Protein AF-A0A542S3K7-F1 (afdb_monomer_lite)

Foldseek 3Di:
DDDDDDLVVLLVLLVVLQVVLVVLVVVLVVLVPDPPVVDDPVRVVVNVVSSVVSVVSSVVSNVSSVVSNVVSVVVVVVVVVVVVVCVVVVHDPDDD

Radius of gyration: 22.41 Å; chains: 1; bounding box: 48×19×63 Å

Sequence (96 aa):
MTYTVDPAALRRAARRLEDDAGELCARRTAVVAPDAGALTTSVRLALTACTDSTSEVEAAFTANADGLRYVARTAGDTDTLVGEHLLELGWPLWSS

pLDDT: mean 84.03, std 12.03, range [41.72, 97.06]

Structure (mmCIF, N/CA/C/O backbone):
data_AF-A0A542S3K7-F1
#
_entry.id   AF-A0A542S3K7-F1
#
loop_
_atom_site.group_PDB
_atom_site.id
_atom_site.type_symbol
_atom_site.label_atom_id
_atom_site.label_alt_id
_atom_site.label_comp_id
_atom_site.label_asym_id
_atom_site.label_entity_id
_atom_site.label_seq_id
_atom_site.pdbx_PDB_ins_code
_atom_site.Cartn_x
_atom_site.Cartn_y
_atom_site.Cartn_z
_atom_site.occupancy
_atom_site.B_iso_or_equiv
_atom_site.auth_seq_id
_atom_site.auth_comp_id
_atom_site.auth_asym_id
_atom_site.auth_atom_id
_atom_site.pdbx_PDB_model_num
ATOM 1 N N . MET A 1 1 ? 27.326 -7.435 -8.864 1.00 41.72 1 MET A N 1
ATOM 2 C CA . MET A 1 1 ? 25.903 -7.799 -9.032 1.00 41.72 1 MET A CA 1
ATOM 3 C C . MET A 1 1 ? 25.260 -6.735 -9.892 1.00 41.72 1 MET A C 1
ATOM 5 O O . MET A 1 1 ? 25.396 -5.568 -9.550 1.00 41.72 1 MET A O 1
ATOM 9 N N . THR A 1 2 ? 24.601 -7.118 -10.979 1.00 52.56 2 THR A N 1
ATOM 10 C CA . THR A 1 2 ? 23.793 -6.199 -11.790 1.00 52.56 2 THR A CA 1
ATOM 11 C C . THR A 1 2 ? 22.346 -6.395 -11.355 1.00 52.56 2 THR A C 1
ATOM 13 O O . THR A 1 2 ? 21.822 -7.499 -11.480 1.00 52.56 2 THR A O 1
ATOM 16 N N . TYR A 1 3 ? 21.730 -5.373 -10.762 1.00 59.59 3 TYR A N 1
ATOM 17 C CA . TYR A 1 3 ? 20.325 -5.434 -10.363 1.00 59.59 3 TYR A CA 1
ATOM 18 C C . TYR A 1 3 ? 19.468 -5.044 -11.564 1.00 59.59 3 TYR A C 1
ATOM 20 O O . TYR A 1 3 ? 19.411 -3.875 -11.932 1.00 59.59 3 TYR A O 1
ATOM 28 N N . THR A 1 4 ? 18.818 -6.021 -12.191 1.00 75.69 4 THR A N 1
ATOM 29 C CA . THR A 1 4 ? 17.767 -5.755 -13.177 1.00 75.69 4 THR A CA 1
ATOM 30 C C . THR A 1 4 ? 16.494 -5.372 -12.436 1.00 75.69 4 THR A C 1
ATOM 32 O O . THR A 1 4 ? 15.923 -6.190 -11.711 1.00 75.69 4 THR A O 1
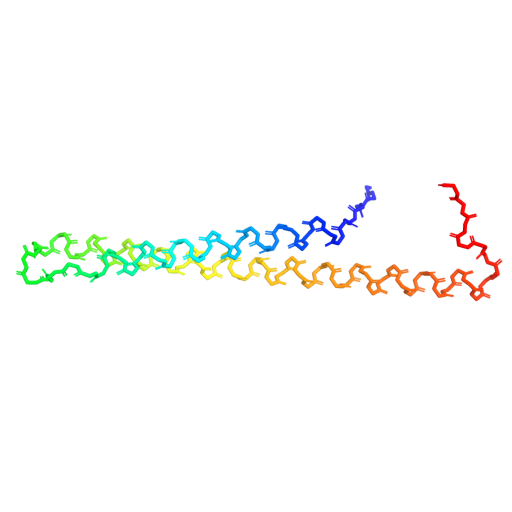ATOM 35 N N . VAL A 1 5 ? 16.064 -4.124 -12.596 1.00 80.81 5 VAL A N 1
ATOM 36 C CA . VAL A 1 5 ? 14.796 -3.626 -12.060 1.00 80.81 5 VAL A CA 1
ATOM 37 C C . VAL A 1 5 ? 13.730 -3.798 -13.140 1.00 80.81 5 VAL A C 1
ATOM 39 O O . VAL A 1 5 ? 13.906 -3.282 -14.233 1.00 80.81 5 VAL A O 1
ATOM 42 N N . ASP A 1 6 ? 12.635 -4.511 -12.848 1.00 88.31 6 ASP A N 1
ATOM 43 C CA . ASP A 1 6 ? 11.438 -4.551 -13.707 1.00 88.31 6 ASP A CA 1
ATOM 44 C C . ASP A 1 6 ? 10.401 -3.538 -13.173 1.00 88.31 6 ASP A C 1
ATOM 46 O O . ASP A 1 6 ? 9.727 -3.819 -12.169 1.00 88.31 6 ASP A O 1
ATOM 50 N N . PRO A 1 7 ? 10.220 -2.371 -13.826 1.00 88.19 7 PRO A N 1
ATOM 51 C CA . PRO A 1 7 ? 9.250 -1.366 -13.400 1.00 88.19 7 PRO A CA 1
ATOM 52 C C . PRO A 1 7 ? 7.811 -1.890 -13.358 1.00 88.19 7 PRO A C 1
ATOM 54 O O . PRO A 1 7 ? 7.008 -1.440 -12.538 1.00 88.19 7 PRO A O 1
ATOM 57 N N . ALA A 1 8 ? 7.451 -2.841 -14.225 1.00 88.81 8 ALA A N 1
ATOM 58 C CA . ALA A 1 8 ? 6.115 -3.421 -14.238 1.00 88.81 8 ALA A CA 1
ATOM 59 C C . ALA A 1 8 ? 5.897 -4.338 -13.027 1.00 88.81 8 ALA A C 1
ATOM 61 O O . ALA A 1 8 ? 4.825 -4.294 -12.419 1.00 88.81 8 ALA A O 1
ATOM 62 N N . ALA A 1 9 ? 6.903 -5.124 -12.630 1.00 91.50 9 ALA A N 1
ATOM 63 C CA . ALA A 1 9 ? 6.848 -5.914 -11.400 1.00 91.50 9 ALA A CA 1
ATOM 64 C C . ALA A 1 9 ? 6.700 -5.029 -10.159 1.00 91.50 9 ALA A C 1
ATOM 66 O O . ALA A 1 9 ? 5.852 -5.317 -9.313 1.00 91.50 9 ALA A O 1
ATOM 67 N N . LEU A 1 10 ? 7.445 -3.923 -10.085 1.00 92.00 10 LEU A N 1
ATOM 68 C CA . LEU A 1 10 ? 7.341 -2.969 -8.978 1.00 92.00 10 LEU A CA 1
ATOM 69 C C . LEU A 1 10 ? 5.951 -2.325 -8.893 1.00 92.00 10 LEU A C 1
ATOM 71 O O . LEU A 1 10 ? 5.377 -2.260 -7.809 1.00 92.00 10 LEU A O 1
ATOM 75 N N . ARG A 1 11 ? 5.356 -1.920 -10.024 1.00 92.44 11 ARG A N 1
ATOM 76 C CA . ARG A 1 11 ? 3.980 -1.384 -10.054 1.00 92.44 11 ARG A CA 1
ATOM 77 C C . ARG A 1 11 ? 2.943 -2.421 -9.616 1.00 92.44 11 ARG A C 1
ATOM 79 O O . ARG A 1 11 ? 2.022 -2.081 -8.880 1.00 92.44 11 ARG A O 1
ATOM 86 N N . ARG A 1 12 ? 3.098 -3.689 -10.023 1.00 95.56 12 ARG A N 1
ATOM 87 C CA . ARG A 1 12 ? 2.226 -4.788 -9.565 1.00 95.56 12 ARG A CA 1
ATOM 88 C C . ARG A 1 12 ? 2.354 -5.020 -8.059 1.00 95.56 12 ARG A C 1
ATOM 90 O O . ARG A 1 12 ? 1.340 -5.209 -7.396 1.00 95.56 12 ARG A O 1
ATOM 97 N N . ALA A 1 13 ? 3.572 -4.992 -7.522 1.00 94.44 13 ALA A N 1
ATOM 98 C CA . ALA A 1 13 ? 3.810 -5.124 -6.087 1.00 94.44 13 ALA A CA 1
ATOM 99 C C . ALA A 1 13 ? 3.218 -3.942 -5.299 1.00 94.44 13 ALA A C 1
ATOM 101 O O . ALA A 1 13 ? 2.534 -4.162 -4.305 1.00 94.44 13 ALA A O 1
ATOM 102 N N . ALA A 1 14 ? 3.385 -2.710 -5.793 1.00 94.50 14 ALA A N 1
ATOM 103 C CA . ALA A 1 14 ? 2.765 -1.523 -5.209 1.00 94.50 14 ALA A CA 1
ATOM 104 C C . ALA A 1 14 ? 1.238 -1.631 -5.170 1.00 94.50 14 ALA A C 1
ATOM 106 O O . ALA A 1 14 ? 0.619 -1.241 -4.186 1.00 94.50 14 ALA A O 1
ATOM 107 N N . ARG A 1 15 ? 0.624 -2.183 -6.225 1.00 95.75 15 ARG A N 1
ATOM 108 C CA . ARG A 1 15 ? -0.827 -2.364 -6.260 1.00 95.75 15 ARG A CA 1
ATOM 109 C C . ARG A 1 15 ? -1.317 -3.374 -5.224 1.00 95.75 15 ARG A C 1
ATOM 111 O O . ARG A 1 15 ? -2.295 -3.102 -4.544 1.00 95.75 15 ARG A O 1
ATOM 118 N N . ARG A 1 16 ? -0.611 -4.498 -5.068 1.00 97.06 16 ARG A N 1
ATOM 119 C CA . ARG A 1 16 ? -0.946 -5.507 -4.050 1.00 97.06 16 ARG A CA 1
ATOM 120 C C . ARG A 1 16 ? -0.920 -4.923 -2.640 1.00 97.06 16 ARG A C 1
ATOM 122 O O . ARG A 1 16 ? -1.846 -5.156 -1.884 1.00 97.06 16 ARG A O 1
ATOM 129 N N . LEU A 1 17 ? 0.092 -4.113 -2.324 1.00 94.75 17 LEU A N 1
ATOM 130 C CA . LEU A 1 17 ? 0.181 -3.449 -1.021 1.00 94.75 17 LEU A CA 1
ATOM 131 C C . LEU A 1 17 ? -0.986 -2.486 -0.761 1.00 94.75 17 LEU A C 1
ATOM 133 O O . LEU A 1 17 ? -1.453 -2.397 0.368 1.00 94.75 17 LEU A O 1
ATOM 137 N N . GLU A 1 18 ? -1.473 -1.777 -1.784 1.00 95.81 18 GLU A N 1
ATOM 138 C CA . GLU A 1 18 ? -2.674 -0.940 -1.646 1.00 95.81 18 GLU A CA 1
ATOM 139 C C . GLU A 1 18 ? -3.938 -1.761 -1.420 1.00 95.81 18 GLU A C 1
ATOM 141 O O . GLU A 1 18 ? -4.770 -1.379 -0.599 1.00 95.81 18 GLU A O 1
ATOM 146 N N . ASP A 1 19 ? -4.091 -2.866 -2.151 1.00 95.88 19 ASP A N 1
ATOM 147 C CA . ASP A 1 19 ? -5.242 -3.751 -1.998 1.00 95.88 19 ASP A CA 1
ATOM 148 C C . ASP A 1 19 ? -5.250 -4.354 -0.572 1.00 95.88 19 ASP A C 1
ATOM 150 O O . ASP A 1 19 ? -6.280 -4.314 0.105 1.00 95.88 19 ASP A O 1
ATOM 154 N N . ASP A 1 20 ? -4.087 -4.786 -0.063 1.00 93.94 20 ASP A N 1
ATOM 155 C CA . ASP A 1 20 ? -3.911 -5.285 1.310 1.00 93.94 20 ASP A CA 1
ATOM 156 C C . ASP A 1 20 ? -4.194 -4.192 2.363 1.00 93.94 20 ASP A C 1
ATOM 158 O O . ASP A 1 20 ? -4.875 -4.438 3.363 1.00 93.94 20 ASP A O 1
ATOM 162 N N . ALA A 1 21 ? -3.712 -2.962 2.145 1.00 92.94 21 ALA A N 1
ATOM 163 C CA . ALA A 1 21 ? -3.992 -1.820 3.019 1.00 92.94 21 ALA A CA 1
ATOM 164 C C . ALA A 1 21 ? -5.497 -1.494 3.062 1.00 92.94 21 ALA A C 1
ATOM 166 O O . ALA A 1 21 ? -6.057 -1.253 4.135 1.00 92.94 21 ALA A O 1
ATOM 167 N N . GLY A 1 22 ? -6.171 -1.551 1.910 1.00 92.44 22 GLY A N 1
ATOM 168 C CA . GLY A 1 22 ? -7.616 -1.374 1.799 1.00 92.44 22 GLY A CA 1
ATOM 169 C C . GLY A 1 22 ? -8.405 -2.450 2.549 1.00 92.44 22 GLY A C 1
ATOM 170 O O . GLY A 1 22 ? -9.362 -2.127 3.258 1.00 92.44 22 GLY A O 1
ATOM 171 N N . GLU A 1 23 ? -7.987 -3.717 2.459 1.00 94.06 23 GLU A N 1
ATOM 172 C CA . GLU A 1 23 ? -8.601 -4.813 3.219 1.00 94.06 23 GLU A CA 1
ATOM 173 C C . GLU A 1 23 ? -8.445 -4.604 4.733 1.00 94.06 23 GLU A C 1
ATOM 175 O O . GLU A 1 23 ? -9.419 -4.719 5.486 1.00 94.06 23 GLU A O 1
ATOM 180 N N . LEU A 1 24 ? -7.240 -4.248 5.192 1.00 91.19 24 LEU A N 1
ATOM 181 C CA . LEU A 1 24 ? -6.977 -3.953 6.604 1.00 91.19 24 LEU A CA 1
ATOM 182 C C . LEU A 1 24 ? -7.842 -2.794 7.110 1.00 91.19 24 LEU A C 1
ATOM 184 O O . LEU A 1 24 ? -8.443 -2.895 8.183 1.00 91.19 24 LEU A O 1
ATOM 188 N N . CYS A 1 25 ? -7.973 -1.731 6.318 1.00 90.69 25 CYS A N 1
ATOM 189 C CA . CYS A 1 25 ? -8.822 -0.587 6.634 1.00 90.69 25 CYS A CA 1
ATOM 190 C C . CYS A 1 25 ? -10.302 -0.984 6.767 1.00 90.69 25 CYS A C 1
ATOM 192 O O . CYS A 1 25 ? -10.973 -0.599 7.735 1.00 90.69 25 CYS A O 1
ATOM 194 N N . ALA A 1 26 ? -10.809 -1.813 5.848 1.00 90.00 26 ALA A N 1
ATOM 195 C CA . ALA A 1 26 ? -12.178 -2.322 5.897 1.00 90.00 26 ALA A CA 1
ATOM 196 C C . ALA A 1 26 ? -12.422 -3.175 7.154 1.00 90.00 26 ALA A C 1
ATOM 198 O O . ALA A 1 26 ? -13.415 -2.978 7.862 1.00 90.00 26 ALA A O 1
ATOM 199 N N . ARG A 1 27 ? -11.486 -4.073 7.486 1.00 87.44 27 ARG A N 1
ATOM 200 C CA . ARG A 1 27 ? -11.560 -4.928 8.682 1.00 87.44 27 ARG A CA 1
ATOM 201 C C . ARG A 1 27 ? -11.509 -4.114 9.970 1.00 87.44 27 ARG A C 1
ATOM 203 O O . ARG A 1 27 ? -12.324 -4.347 10.858 1.00 87.44 27 ARG A O 1
ATOM 210 N N . ARG A 1 28 ? -10.612 -3.129 10.060 1.00 88.12 28 ARG A N 1
ATOM 211 C CA . ARG A 1 28 ? -10.535 -2.200 11.197 1.00 88.12 28 ARG A CA 1
ATOM 212 C C . ARG A 1 28 ? -11.865 -1.475 11.397 1.00 88.12 28 ARG A C 1
ATOM 214 O O . ARG A 1 28 ? -12.394 -1.464 12.502 1.00 88.12 28 ARG A O 1
ATOM 221 N N . THR A 1 29 ? -12.433 -0.927 10.324 1.00 85.44 29 THR A N 1
ATOM 222 C CA . THR A 1 29 ? -13.714 -0.201 10.363 1.00 85.44 29 THR A CA 1
ATOM 223 C C . THR A 1 29 ? -14.866 -1.085 10.844 1.00 85.44 29 THR A C 1
ATOM 225 O O . THR A 1 29 ? -15.660 -0.661 11.681 1.00 85.44 29 THR A O 1
ATOM 228 N N . ALA A 1 30 ? -14.929 -2.336 10.379 1.00 83.25 30 ALA A N 1
ATOM 229 C CA . ALA A 1 30 ? -15.939 -3.298 10.818 1.00 83.25 30 ALA A CA 1
ATOM 230 C C . ALA A 1 30 ? -15.827 -3.643 12.316 1.00 83.25 30 ALA A C 1
ATOM 232 O O . ALA A 1 30 ? -16.832 -3.872 12.983 1.00 83.25 30 ALA A O 1
ATOM 233 N N . VAL A 1 31 ? -14.604 -3.658 12.849 1.00 78.12 31 VAL A N 1
ATOM 234 C CA . VAL A 1 31 ? -14.298 -4.000 14.246 1.00 78.12 31 VAL A CA 1
ATOM 235 C C . VAL A 1 31 ? -14.501 -2.819 15.206 1.00 78.12 31 VAL A C 1
ATOM 237 O O . VAL A 1 31 ? -14.747 -3.043 16.386 1.00 78.12 31 VAL A O 1
ATOM 240 N N . VAL A 1 32 ? -14.459 -1.574 14.720 1.00 70.06 32 VAL A N 1
ATOM 241 C CA . VAL A 1 32 ? -14.786 -0.356 15.495 1.00 70.06 32 VAL A CA 1
ATOM 242 C C . VAL A 1 32 ? -16.304 -0.143 15.637 1.00 70.06 32 VAL A C 1
ATOM 244 O O . VAL A 1 32 ? -16.743 0.616 16.497 1.00 70.06 32 VAL A O 1
ATOM 247 N N . ALA A 1 33 ? -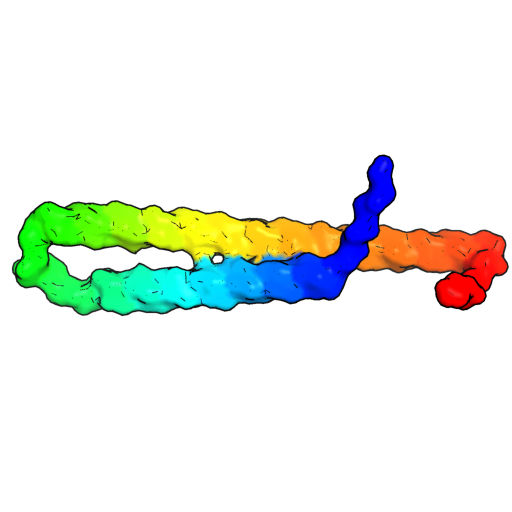17.122 -0.869 14.868 1.00 62.44 33 ALA A N 1
ATOM 248 C CA . ALA A 1 33 ? -18.580 -0.747 14.862 1.00 62.44 33 ALA A CA 1
ATOM 249 C C . ALA A 1 33 ? -19.399 -1.420 16.003 1.00 62.44 33 ALA A C 1
ATOM 251 O O . ALA A 1 33 ? -20.618 -1.237 15.981 1.00 62.44 33 ALA A O 1
ATOM 252 N N . PRO A 1 34 ? -18.871 -2.198 16.979 1.00 64.50 34 PRO A N 1
ATOM 253 C CA . PRO A 1 34 ? -19.718 -2.740 18.037 1.00 64.50 34 PRO A CA 1
ATOM 254 C C . PRO A 1 34 ? -20.089 -1.654 19.052 1.00 64.50 34 PRO A C 1
ATOM 256 O O . PRO A 1 34 ? -19.279 -0.784 19.373 1.00 64.50 34 PRO A O 1
ATOM 259 N N . ASP A 1 35 ? -21.301 -1.746 19.608 1.00 65.31 35 ASP A N 1
ATOM 260 C CA . ASP A 1 35 ? -21.765 -0.903 20.712 1.00 65.31 35 ASP A CA 1
ATOM 261 C C . ASP A 1 35 ? -20.777 -0.980 21.887 1.00 65.31 35 ASP A C 1
ATOM 263 O O . ASP A 1 35 ? -20.794 -1.905 22.705 1.00 65.31 35 ASP A O 1
ATOM 267 N N . ALA A 1 36 ? -19.903 0.024 21.989 1.00 58.91 36 ALA A N 1
ATOM 268 C CA . ALA A 1 36 ? -18.839 0.091 22.989 1.00 58.91 36 ALA A CA 1
ATOM 269 C C . ALA A 1 36 ? -19.367 0.059 24.438 1.00 58.91 36 ALA A C 1
ATOM 271 O O . ALA A 1 36 ? -18.601 -0.206 25.365 1.00 58.91 36 ALA A O 1
ATOM 272 N N . GLY A 1 37 ? -20.670 0.292 24.638 1.00 61.47 37 GLY A N 1
ATOM 273 C CA . GLY A 1 37 ? -21.350 0.183 25.929 1.00 61.47 37 GLY A CA 1
ATOM 274 C C . GLY A 1 37 ? -21.511 -1.250 26.454 1.00 61.47 37 GLY A C 1
ATOM 275 O O . GLY A 1 37 ? -21.660 -1.421 27.660 1.00 61.47 37 GLY A O 1
ATOM 276 N N . ALA A 1 38 ? -21.443 -2.274 25.592 1.00 69.50 38 ALA A N 1
ATOM 277 C CA . ALA A 1 38 ? -21.603 -3.682 25.981 1.00 69.50 38 ALA A CA 1
ATOM 278 C C . ALA A 1 38 ? -20.270 -4.409 26.257 1.00 69.50 38 ALA A C 1
ATOM 280 O O . ALA A 1 38 ? -20.265 -5.541 26.742 1.00 69.50 38 ALA A O 1
ATOM 281 N N . LEU A 1 39 ? -19.132 -3.779 25.948 1.00 76.94 39 LEU A N 1
ATOM 282 C CA . LEU A 1 39 ? -17.811 -4.392 26.070 1.00 76.94 39 LEU A CA 1
ATOM 283 C C . LEU A 1 39 ? -17.191 -4.134 27.446 1.00 76.94 39 LEU A C 1
ATOM 285 O O . LEU A 1 39 ? -17.180 -3.011 27.957 1.00 76.94 39 LEU A O 1
ATOM 289 N N . THR A 1 40 ? -16.578 -5.168 28.025 1.00 85.31 40 THR A N 1
ATOM 290 C CA . THR A 1 40 ? -15.753 -4.993 29.226 1.00 85.31 40 THR A CA 1
ATOM 291 C C . THR A 1 40 ? -14.568 -4.071 28.921 1.00 85.31 40 THR A C 1
ATOM 293 O O . THR A 1 40 ? -14.104 -3.967 27.783 1.00 85.31 40 THR A O 1
ATOM 296 N N . THR A 1 41 ? -14.038 -3.386 29.938 1.00 84.44 41 THR A N 1
ATOM 297 C CA . THR A 1 41 ? -12.882 -2.483 29.776 1.00 84.44 41 THR A CA 1
ATOM 298 C C . THR A 1 41 ? -11.677 -3.172 29.131 1.00 84.44 41 THR A C 1
ATOM 300 O O . THR A 1 41 ? -11.041 -2.582 28.264 1.00 84.44 41 THR A O 1
ATOM 303 N N . SER A 1 42 ? -11.397 -4.428 29.489 1.00 84.50 42 SER A N 1
ATOM 304 C CA . SER A 1 42 ? -10.306 -5.207 28.890 1.00 84.50 42 SER A CA 1
ATOM 305 C C . SER A 1 42 ? -10.518 -5.457 27.398 1.00 84.50 42 SER A C 1
ATOM 307 O O . SER A 1 42 ? -9.568 -5.359 26.627 1.00 84.50 42 SER A O 1
ATOM 309 N N . VAL A 1 43 ? -11.759 -5.727 26.976 1.00 84.75 43 VAL A N 1
ATOM 310 C CA . VAL A 1 43 ? -12.078 -5.923 25.556 1.00 84.75 43 VAL A CA 1
ATOM 311 C C . VAL A 1 43 ? -11.965 -4.608 24.790 1.00 84.75 43 VAL A C 1
ATOM 313 O O . VAL A 1 43 ? -11.396 -4.604 23.705 1.00 84.75 43 VAL A O 1
ATOM 316 N N . ARG A 1 44 ? -12.405 -3.480 25.365 1.00 83.56 44 ARG A N 1
ATOM 317 C CA . ARG A 1 44 ? -12.217 -2.154 24.749 1.00 83.56 44 ARG A CA 1
ATOM 318 C C . ARG A 1 44 ? -10.740 -1.809 24.553 1.00 83.56 44 ARG A C 1
ATOM 320 O O . ARG A 1 44 ? -10.365 -1.395 23.467 1.00 83.56 44 ARG A O 1
ATOM 327 N N . LEU A 1 45 ? -9.904 -2.025 25.570 1.00 84.88 45 LEU A N 1
ATOM 328 C CA . LEU A 1 45 ? -8.460 -1.774 25.477 1.00 84.88 45 LEU A CA 1
ATOM 329 C C . LEU A 1 45 ? -7.785 -2.655 24.419 1.00 84.88 45 LEU A C 1
ATOM 331 O O . LEU A 1 45 ? -6.982 -2.157 23.633 1.00 84.88 45 LEU A O 1
ATOM 335 N N . ALA A 1 46 ? -8.127 -3.945 24.373 1.00 85.94 46 ALA A N 1
ATOM 336 C CA . ALA A 1 46 ? -7.608 -4.857 23.357 1.00 85.94 46 ALA A CA 1
ATOM 337 C C . ALA A 1 46 ? -8.048 -4.449 21.941 1.00 85.94 46 ALA A C 1
ATOM 339 O O . ALA A 1 46 ? -7.250 -4.518 21.008 1.00 85.94 46 ALA A O 1
ATOM 340 N N . LEU A 1 47 ? -9.295 -3.988 21.794 1.00 85.50 47 LEU A N 1
ATOM 341 C CA . LEU A 1 47 ? -9.835 -3.485 20.535 1.00 85.50 47 LEU A CA 1
ATOM 342 C C . LEU A 1 47 ? -9.044 -2.272 20.044 1.00 85.50 47 LEU A C 1
ATOM 344 O O . LEU A 1 47 ? -8.560 -2.294 18.919 1.00 85.50 47 LEU A O 1
ATOM 348 N N . THR A 1 48 ? -8.855 -1.267 20.905 1.00 84.75 48 THR A N 1
ATOM 349 C CA . THR A 1 48 ? -8.084 -0.056 20.589 1.00 84.75 48 THR A CA 1
ATOM 350 C C . T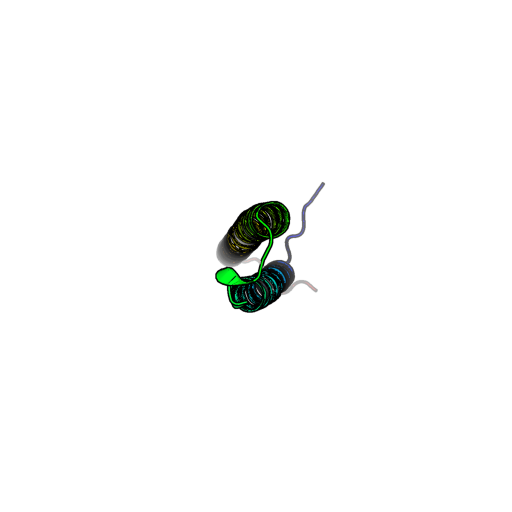HR A 1 48 ? -6.651 -0.394 20.187 1.00 84.75 48 THR A C 1
ATOM 352 O O . THR A 1 48 ? -6.197 0.025 19.128 1.00 84.75 48 THR A O 1
ATOM 355 N N . ALA A 1 49 ? -5.957 -1.233 20.963 1.00 86.88 49 ALA A N 1
ATOM 356 C CA . ALA A 1 49 ? -4.591 -1.638 20.632 1.00 86.88 49 ALA A CA 1
ATOM 357 C C . ALA A 1 49 ? -4.506 -2.363 19.275 1.00 86.88 49 ALA A C 1
ATOM 359 O O . ALA A 1 49 ? -3.576 -2.145 18.498 1.00 86.88 49 ALA A O 1
ATOM 360 N N . CYS A 1 50 ? -5.490 -3.211 18.966 1.00 86.12 50 CYS A N 1
ATOM 361 C CA . CYS A 1 50 ? -5.557 -3.912 17.688 1.00 86.12 50 CYS A CA 1
ATOM 362 C C . CYS A 1 50 ? -5.832 -2.953 16.521 1.00 86.12 50 CYS A C 1
ATOM 364 O O . CYS A 1 50 ? -5.185 -3.060 15.477 1.00 86.12 50 CYS A O 1
ATOM 366 N N . THR A 1 51 ? -6.753 -2.000 16.684 1.00 87.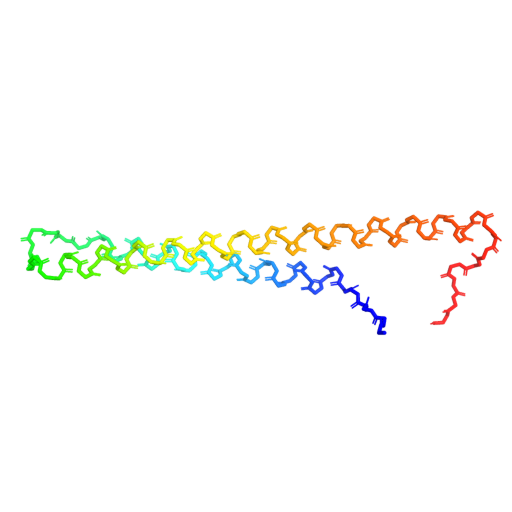69 51 THR A N 1
ATOM 367 C CA . THR A 1 51 ? -7.085 -1.023 15.639 1.00 87.69 51 THR A CA 1
ATOM 368 C C . THR A 1 51 ? -5.937 -0.056 15.375 1.00 87.69 51 THR A C 1
ATOM 370 O O . THR A 1 51 ? -5.666 0.238 14.211 1.00 87.69 51 THR A O 1
ATOM 373 N N . ASP A 1 52 ? -5.228 0.367 16.423 1.00 88.81 52 ASP A N 1
ATOM 374 C CA . ASP A 1 52 ? -4.068 1.253 16.320 1.00 88.81 52 ASP A CA 1
ATOM 375 C C . ASP A 1 52 ? -2.925 0.545 15.587 1.00 88.81 52 ASP A C 1
ATOM 377 O O . ASP A 1 52 ? -2.439 1.041 14.573 1.00 88.81 52 ASP A O 1
ATOM 381 N N . SER A 1 53 ? -2.581 -0.680 15.997 1.00 90.25 53 SER A N 1
ATOM 382 C CA . SER A 1 53 ? -1.558 -1.478 15.309 1.00 90.25 53 SER A CA 1
ATOM 383 C C . SER A 1 53 ? -1.926 -1.760 13.846 1.00 90.25 53 SER A C 1
ATOM 385 O O . SER A 1 53 ? -1.078 -1.677 12.960 1.00 90.25 53 SER A O 1
ATOM 387 N N . THR A 1 54 ? -3.204 -2.024 13.557 1.00 89.56 54 THR A N 1
ATOM 388 C CA . THR A 1 54 ? -3.675 -2.207 12.174 1.00 89.56 54 THR A CA 1
ATOM 389 C C . THR A 1 54 ? -3.492 -0.932 11.345 1.00 89.56 54 THR A C 1
ATOM 391 O O . THR A 1 54 ? -3.132 -1.011 10.171 1.00 89.56 54 THR A O 1
ATOM 394 N N . SER A 1 55 ? -3.693 0.243 11.949 1.00 90.38 55 SER A N 1
ATOM 395 C CA . SER A 1 55 ? -3.492 1.532 11.280 1.00 90.38 55 SER A CA 1
ATOM 396 C C . SER A 1 55 ? -2.029 1.807 10.930 1.00 90.38 55 SER A C 1
ATOM 398 O O . SER A 1 55 ? -1.741 2.328 9.853 1.00 90.38 55 SER A O 1
ATOM 400 N N . GLU A 1 56 ? -1.098 1.392 11.790 1.00 94.19 56 GLU A N 1
ATOM 401 C CA . GLU A 1 56 ? 0.339 1.503 11.530 1.00 94.19 56 GLU A CA 1
ATOM 402 C C . GLU A 1 56 ? 0.766 0.607 10.360 1.00 94.19 56 GLU A C 1
ATOM 404 O O . GLU A 1 56 ? 1.535 1.033 9.496 1.00 94.19 56 GLU A O 1
ATOM 409 N N . VAL A 1 57 ? 0.229 -0.617 10.285 1.00 93.25 57 VAL A N 1
ATOM 410 C CA . VAL A 1 57 ? 0.501 -1.546 9.175 1.00 93.25 57 VAL A CA 1
ATOM 411 C C . VAL A 1 57 ? -0.063 -1.013 7.853 1.00 93.25 57 VAL A C 1
ATOM 413 O O . VAL A 1 57 ? 0.632 -1.045 6.839 1.00 93.25 57 VAL A O 1
ATOM 416 N N . GLU A 1 58 ? -1.281 -0.467 7.859 1.00 93.56 58 GLU A N 1
ATOM 417 C CA . GLU A 1 58 ? -1.892 0.188 6.691 1.00 93.56 58 GLU A CA 1
ATOM 418 C C . GLU A 1 58 ? -1.021 1.346 6.171 1.00 93.56 58 GLU A C 1
ATOM 420 O O . GLU A 1 58 ? -0.752 1.448 4.967 1.00 93.56 58 GLU A O 1
ATOM 425 N N . ALA A 1 59 ? -0.519 2.188 7.080 1.00 92.94 59 ALA A N 1
ATOM 426 C CA . ALA A 1 59 ? 0.378 3.286 6.734 1.00 92.94 59 ALA A CA 1
ATOM 427 C C . ALA A 1 59 ? 1.702 2.776 6.141 1.00 92.94 59 ALA A C 1
ATOM 429 O O . ALA A 1 59 ? 2.177 3.312 5.137 1.00 92.94 59 ALA A O 1
ATOM 430 N N . ALA A 1 60 ? 2.276 1.711 6.710 1.00 95.50 60 ALA A N 1
ATOM 431 C CA . ALA A 1 60 ? 3.501 1.102 6.202 1.00 95.50 60 ALA A CA 1
ATOM 432 C C . ALA A 1 60 ? 3.316 0.503 4.798 1.00 95.50 60 ALA A C 1
ATOM 434 O O . ALA A 1 60 ? 4.172 0.684 3.931 1.00 95.50 60 ALA A O 1
ATOM 435 N N . PHE A 1 61 ? 2.196 -0.177 4.539 1.00 94.81 61 PHE A N 1
ATOM 436 C CA . PHE A 1 61 ? 1.881 -0.714 3.212 1.00 94.81 61 PHE A CA 1
ATOM 437 C C . PHE A 1 61 ? 1.722 0.393 2.173 1.00 94.81 61 PHE A C 1
ATOM 439 O O . PHE A 1 61 ? 2.295 0.293 1.087 1.00 94.81 61 PHE A O 1
ATOM 446 N N . THR A 1 62 ? 1.038 1.479 2.5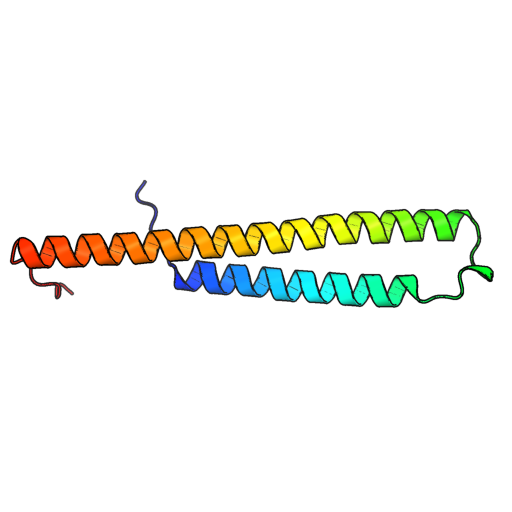32 1.00 93.81 62 THR A N 1
ATOM 447 C CA . THR A 1 62 ? 0.877 2.654 1.667 1.00 93.81 62 THR A CA 1
ATOM 448 C C . THR A 1 62 ? 2.230 3.296 1.343 1.00 93.81 62 THR A C 1
ATOM 450 O O . THR A 1 62 ? 2.565 3.485 0.174 1.00 93.81 62 THR A O 1
ATOM 453 N N . ALA A 1 63 ? 3.064 3.541 2.359 1.00 95.50 63 ALA A N 1
ATOM 454 C CA . ALA A 1 63 ? 4.396 4.116 2.173 1.00 95.50 63 ALA A CA 1
ATOM 455 C C . ALA A 1 63 ? 5.302 3.225 1.303 1.00 95.50 63 ALA A C 1
ATOM 457 O O . ALA A 1 63 ? 6.023 3.715 0.430 1.00 95.50 63 ALA A O 1
ATOM 458 N N . ASN A 1 64 ? 5.238 1.905 1.494 1.00 95.31 64 ASN A N 1
ATOM 459 C CA . ASN A 1 64 ? 5.983 0.951 0.679 1.00 95.31 64 ASN A CA 1
ATOM 460 C C . ASN A 1 64 ? 5.488 0.929 -0.775 1.00 95.31 64 ASN A C 1
ATOM 462 O O . ASN A 1 64 ? 6.306 0.876 -1.694 1.00 95.31 64 ASN A O 1
ATOM 466 N N . ALA A 1 65 ? 4.174 1.009 -1.006 1.00 94.81 65 ALA A N 1
ATOM 467 C CA . ALA A 1 65 ? 3.609 1.101 -2.349 1.00 94.81 65 ALA A CA 1
ATOM 468 C C . ALA A 1 65 ? 4.112 2.352 -3.086 1.00 94.81 65 ALA A C 1
ATOM 470 O O . ALA A 1 65 ? 4.526 2.268 -4.246 1.00 94.81 65 ALA A O 1
ATOM 471 N N . ASP A 1 66 ? 4.154 3.494 -2.402 1.00 94.62 66 ASP A N 1
ATOM 472 C CA . ASP A 1 66 ? 4.677 4.741 -2.961 1.00 94.62 66 ASP A CA 1
ATOM 473 C C . ASP A 1 66 ? 6.180 4.668 -3.241 1.00 94.62 66 ASP A C 1
ATOM 475 O O . ASP A 1 66 ? 6.628 5.087 -4.312 1.00 94.62 66 ASP A O 1
ATOM 479 N N . GLY A 1 67 ? 6.954 4.046 -2.347 1.00 93.75 67 GLY A N 1
ATOM 480 C CA . GLY A 1 67 ? 8.372 3.764 -2.573 1.00 93.75 67 GLY A CA 1
ATOM 481 C C . GLY A 1 67 ? 8.608 2.904 -3.820 1.00 93.75 67 GLY A C 1
ATOM 482 O O . GLY A 1 67 ? 9.445 3.235 -4.661 1.00 93.75 67 GLY A O 1
ATOM 483 N N . LEU A 1 68 ? 7.823 1.840 -4.007 1.00 93.12 68 LEU A N 1
ATOM 484 C CA . LEU A 1 68 ? 7.907 0.985 -5.195 1.00 93.12 68 LEU A CA 1
ATOM 485 C C . LEU A 1 68 ? 7.552 1.745 -6.482 1.00 93.12 68 LEU A C 1
ATOM 487 O O . LEU A 1 68 ? 8.212 1.559 -7.507 1.00 93.12 68 LEU A O 1
ATOM 491 N N . ARG A 1 69 ? 6.546 2.629 -6.446 1.00 92.69 69 ARG A N 1
ATOM 492 C CA . ARG A 1 69 ? 6.193 3.491 -7.589 1.00 92.69 69 ARG A CA 1
ATOM 493 C C . ARG A 1 69 ? 7.286 4.483 -7.929 1.00 92.69 69 ARG A C 1
ATOM 495 O O . ARG A 1 69 ? 7.530 4.719 -9.112 1.00 92.69 69 ARG A O 1
ATOM 502 N N . TYR A 1 70 ? 7.909 5.068 -6.911 1.00 91.75 70 TYR A N 1
ATOM 503 C CA . TYR A 1 70 ? 9.037 5.968 -7.087 1.00 91.75 70 TYR A CA 1
ATOM 504 C C . TYR A 1 70 ? 10.174 5.246 -7.813 1.00 91.75 70 TYR A C 1
ATOM 506 O O . TYR A 1 70 ? 10.565 5.675 -8.895 1.00 91.75 70 TYR A O 1
ATOM 514 N N . VAL A 1 71 ? 10.602 4.083 -7.310 1.00 90.69 71 VAL A N 1
ATOM 515 C CA . VAL A 1 71 ? 11.670 3.288 -7.939 1.00 90.69 71 VAL A CA 1
ATOM 516 C C . VAL A 1 71 ? 11.303 2.878 -9.369 1.00 90.69 71 VAL A C 1
ATOM 518 O O . VAL A 1 71 ? 12.130 2.992 -10.270 1.00 90.69 71 VAL A O 1
ATOM 521 N N . ALA A 1 72 ? 10.058 2.455 -9.615 1.00 89.88 72 ALA A N 1
ATOM 522 C CA . ALA A 1 72 ? 9.596 2.090 -10.955 1.00 89.88 72 ALA A CA 1
ATOM 523 C C . ALA A 1 72 ? 9.638 3.263 -11.948 1.00 89.88 72 ALA A C 1
ATOM 525 O O . ALA A 1 72 ? 9.869 3.056 -13.138 1.00 89.88 72 ALA A O 1
ATOM 526 N N . ARG A 1 73 ? 9.377 4.488 -11.477 1.00 89.38 73 ARG A N 1
ATOM 527 C CA . ARG A 1 73 ? 9.461 5.703 -12.294 1.00 89.38 73 ARG A CA 1
ATOM 528 C C . ARG A 1 73 ? 10.911 6.038 -12.606 1.00 89.38 73 ARG A C 1
ATOM 530 O O . ARG A 1 73 ? 11.253 6.125 -13.774 1.00 89.38 73 ARG A O 1
ATOM 537 N N . THR A 1 74 ? 11.760 6.100 -11.582 1.00 88.88 74 THR A N 1
ATOM 538 C CA . THR A 1 74 ? 13.189 6.397 -11.740 1.00 88.88 74 THR A CA 1
ATOM 539 C C . THR A 1 74 ? 13.880 5.400 -12.673 1.00 88.88 74 THR A C 1
ATOM 541 O O . THR A 1 74 ? 14.710 5.796 -13.488 1.00 88.88 74 THR A O 1
ATOM 544 N N . ALA A 1 75 ? 13.523 4.114 -12.593 1.00 85.19 75 ALA A N 1
ATOM 545 C CA . ALA A 1 75 ? 14.031 3.096 -13.509 1.00 85.19 75 ALA A CA 1
ATOM 546 C C . ALA A 1 75 ? 13.606 3.367 -14.964 1.00 85.19 75 ALA A C 1
ATOM 548 O O . ALA A 1 75 ? 14.456 3.378 -15.845 1.00 85.19 75 ALA A O 1
ATOM 549 N N . GLY A 1 76 ? 12.328 3.679 -15.209 1.00 82.50 76 GLY A N 1
ATOM 550 C CA . GLY A 1 76 ? 11.844 4.026 -16.552 1.00 82.50 76 GLY A CA 1
ATOM 551 C C . GLY A 1 76 ? 12.453 5.316 -17.120 1.00 82.50 76 GLY A C 1
ATOM 552 O O . GLY A 1 76 ? 12.769 5.374 -18.308 1.00 82.50 76 GLY A O 1
ATOM 553 N N . ASP A 1 77 ? 12.669 6.329 -16.278 1.00 83.81 77 ASP A N 1
ATOM 554 C CA . ASP A 1 77 ? 13.350 7.569 -16.671 1.00 83.81 77 ASP A CA 1
ATOM 555 C C . ASP A 1 77 ? 14.813 7.283 -17.055 1.00 83.81 77 ASP A C 1
ATOM 557 O O . ASP A 1 77 ? 15.320 7.810 -18.044 1.00 83.81 77 ASP A O 1
ATOM 561 N N . THR A 1 78 ? 15.477 6.386 -16.316 1.00 82.75 78 THR A N 1
ATOM 562 C CA . THR A 1 78 ? 16.850 5.950 -16.613 1.00 82.75 78 THR A CA 1
ATOM 563 C C . THR A 1 78 ? 16.918 5.183 -17.932 1.00 82.75 78 THR A C 1
ATOM 565 O O . THR A 1 78 ? 17.771 5.490 -18.761 1.00 82.75 78 THR A O 1
ATOM 568 N N . ASP A 1 79 ? 16.006 4.235 -18.162 1.00 82.56 79 ASP A N 1
ATOM 569 C CA . ASP A 1 79 ? 15.929 3.479 -19.419 1.00 82.56 79 ASP A CA 1
ATOM 570 C C . ASP A 1 79 ? 15.701 4.411 -20.621 1.00 82.56 79 ASP A C 1
ATOM 572 O O . ASP A 1 79 ? 16.289 4.212 -21.685 1.00 82.56 79 ASP A O 1
ATOM 576 N N . THR A 1 80 ? 14.901 5.468 -20.439 1.00 80.50 80 THR A N 1
ATOM 577 C CA . THR A 1 80 ? 14.651 6.492 -21.467 1.00 80.50 80 THR A CA 1
ATOM 578 C C . THR A 1 80 ? 15.919 7.282 -21.787 1.00 80.50 80 THR A C 1
ATOM 580 O O . THR A 1 80 ? 16.304 7.356 -22.951 1.00 80.50 80 THR A O 1
ATOM 583 N N . LEU A 1 81 ? 16.616 7.799 -20.767 1.00 80.25 81 LEU A N 1
ATOM 584 C CA . LEU A 1 81 ? 17.873 8.540 -20.940 1.00 80.25 81 LEU A CA 1
ATOM 585 C C . LEU A 1 81 ? 18.965 7.687 -21.600 1.00 80.25 81 LEU A C 1
ATOM 587 O O . LEU A 1 81 ? 19.696 8.164 -22.465 1.00 80.25 81 LEU A O 1
ATOM 591 N N . VAL A 1 82 ? 19.074 6.412 -21.211 1.00 83.81 82 VAL A N 1
ATOM 592 C CA . VAL A 1 82 ? 20.008 5.469 -21.842 1.00 83.81 82 VAL A CA 1
ATOM 593 C C . VAL A 1 82 ? 19.626 5.241 -23.304 1.00 83.81 82 VAL A C 1
ATOM 595 O O . VAL A 1 82 ? 20.501 5.264 -24.167 1.00 83.81 82 VAL A O 1
ATOM 598 N N . GLY A 1 83 ? 18.337 5.064 -23.604 1.00 81.38 83 GLY A N 1
ATOM 599 C CA . GLY A 1 83 ? 17.843 4.916 -24.972 1.00 81.38 83 GLY A CA 1
ATOM 600 C C . GLY A 1 83 ? 18.152 6.128 -25.856 1.00 81.38 83 GLY A C 1
ATOM 601 O O . GLY A 1 83 ? 18.655 5.958 -26.967 1.00 81.38 83 GLY A O 1
ATOM 602 N N . GLU A 1 84 ? 17.913 7.342 -25.357 1.00 83.50 84 GLU A N 1
ATOM 603 C CA . GLU A 1 84 ? 18.245 8.595 -26.048 1.00 83.50 84 GLU A CA 1
ATOM 604 C C . GLU A 1 84 ? 19.750 8.705 -26.317 1.00 83.50 84 GLU A C 1
ATOM 606 O O . GLU A 1 84 ? 20.158 8.948 -27.453 1.00 83.50 84 GLU A O 1
ATOM 611 N N . HIS A 1 85 ? 20.586 8.428 -25.315 1.00 83.81 85 HIS A N 1
ATOM 612 C CA . HIS A 1 85 ? 22.039 8.472 -25.470 1.00 83.81 85 HIS A CA 1
ATOM 613 C C . HIS A 1 85 ? 22.561 7.443 -26.487 1.00 83.81 85 HIS A C 1
ATOM 615 O O . HIS A 1 85 ? 23.453 7.735 -27.285 1.00 83.81 85 HIS A O 1
ATOM 621 N N . LEU A 1 86 ? 21.996 6.232 -26.503 1.00 85.38 86 LEU A N 1
ATOM 622 C CA . LEU A 1 86 ? 22.351 5.210 -27.490 1.00 85.38 86 LEU A CA 1
ATOM 623 C C . LEU A 1 86 ? 21.984 5.642 -28.917 1.00 85.38 86 LEU A C 1
ATOM 625 O O . LEU A 1 86 ? 22.769 5.408 -29.837 1.00 85.38 86 LEU A O 1
ATOM 629 N N . LEU A 1 87 ? 20.843 6.317 -29.101 1.00 84.81 87 LEU A N 1
ATOM 630 C CA . LEU A 1 87 ? 20.456 6.895 -30.391 1.00 84.81 87 LEU A CA 1
ATOM 631 C C . LEU A 1 87 ? 21.412 8.009 -30.836 1.00 84.81 87 LEU A C 1
ATOM 633 O O . LEU A 1 87 ? 21.796 8.035 -32.005 1.00 84.81 87 LEU A O 1
ATOM 637 N N . GLU A 1 88 ? 21.833 8.894 -29.926 1.00 86.31 88 GLU A N 1
ATOM 638 C CA . GLU A 1 88 ? 22.826 9.944 -30.214 1.00 86.31 88 GLU A CA 1
ATOM 639 C C . GLU A 1 88 ? 24.167 9.365 -30.683 1.00 86.31 88 GLU A C 1
ATOM 641 O O . GLU A 1 88 ? 24.801 9.904 -31.591 1.00 86.31 88 GLU A O 1
ATOM 646 N N . LEU A 1 89 ? 24.585 8.236 -30.104 1.00 87.50 89 LEU A N 1
ATOM 647 C CA . LEU A 1 89 ? 25.803 7.521 -30.489 1.00 87.50 89 LEU A CA 1
ATOM 648 C C . LEU A 1 89 ? 25.651 6.697 -31.782 1.00 87.50 89 LEU A C 1
ATOM 650 O O . LEU A 1 89 ? 26.609 6.053 -32.214 1.00 87.50 89 LEU A O 1
ATOM 654 N N . GLY A 1 90 ? 24.469 6.704 -32.408 1.00 83.06 90 GLY A N 1
ATOM 655 C CA . GLY A 1 90 ? 24.178 5.930 -33.616 1.00 83.06 90 GLY A CA 1
ATOM 656 C C . GLY A 1 90 ? 24.062 4.424 -33.366 1.00 83.06 90 GLY A C 1
ATOM 657 O O . GLY A 1 90 ? 24.160 3.636 -34.310 1.00 83.06 90 GLY A O 1
ATOM 658 N N . TRP A 1 91 ? 23.867 4.008 -32.111 1.00 74.62 91 TRP A N 1
ATOM 659 C CA . TRP A 1 91 ? 23.674 2.608 -31.762 1.00 74.62 91 TRP A CA 1
ATOM 660 C C . TRP A 1 91 ? 22.229 2.194 -32.077 1.00 74.62 91 TRP A C 1
ATOM 662 O O . TRP A 1 91 ? 21.282 2.828 -31.602 1.00 74.62 91 TRP A O 1
ATOM 672 N N . PRO A 1 92 ? 22.002 1.131 -32.864 1.00 68.06 92 PRO A N 1
ATOM 673 C CA . PRO A 1 92 ? 20.650 0.664 -33.129 1.00 68.06 92 PRO A CA 1
ATOM 674 C C . PRO A 1 92 ? 20.032 0.098 -31.843 1.00 68.06 92 PRO A C 1
ATOM 676 O O . PRO A 1 92 ? 20.564 -0.843 -31.263 1.00 68.06 92 PRO A O 1
ATOM 679 N N . LEU A 1 93 ? 18.861 0.603 -31.435 1.00 66.69 93 LEU A N 1
ATOM 680 C CA . LEU A 1 93 ? 18.087 0.090 -30.283 1.00 66.69 93 LEU A CA 1
ATOM 681 C C . LEU A 1 93 ? 17.532 -1.341 -30.480 1.00 66.69 93 LEU A C 1
ATOM 683 O O . LEU A 1 93 ? 16.745 -1.830 -29.675 1.00 66.69 93 LEU A O 1
ATOM 687 N N . TRP A 1 94 ? 17.929 -2.016 -31.558 1.00 65.12 94 TRP A N 1
ATOM 688 C CA . TRP A 1 94 ? 17.460 -3.332 -31.964 1.00 65.12 94 TRP A CA 1
ATOM 689 C C . TRP A 1 94 ? 18.655 -4.281 -31.934 1.00 65.12 94 TRP A C 1
ATOM 691 O O . TRP A 1 94 ? 19.329 -4.485 -32.942 1.00 65.12 94 TRP A O 1
ATOM 701 N N . SER A 1 95 ? 18.938 -4.866 -30.775 1.00 46.00 95 SER A N 1
ATOM 702 C CA . SER A 1 95 ? 19.781 -6.056 -30.711 1.00 46.00 95 SER A CA 1
ATOM 703 C C . SER A 1 95 ? 19.133 -7.099 -29.808 1.00 46.00 95 SER A C 1
ATOM 705 O O . SER A 1 95 ? 19.342 -7.065 -28.602 1.00 46.00 95 SER A O 1
ATOM 707 N N . SER A 1 96 ? 18.397 -8.001 -30.472 1.00 45.47 96 SER A N 1
ATOM 708 C CA . SER A 1 96 ? 17.984 -9.367 -30.082 1.00 45.47 96 SER A CA 1
ATOM 709 C C . SER A 1 96 ? 17.245 -9.556 -28.758 1.00 45.47 96 SER A C 1
ATOM 711 O O . SER A 1 96 ? 17.886 -9.457 -27.693 1.00 45.47 96 SER A O 1
#

Secondary structure (DSSP, 8-s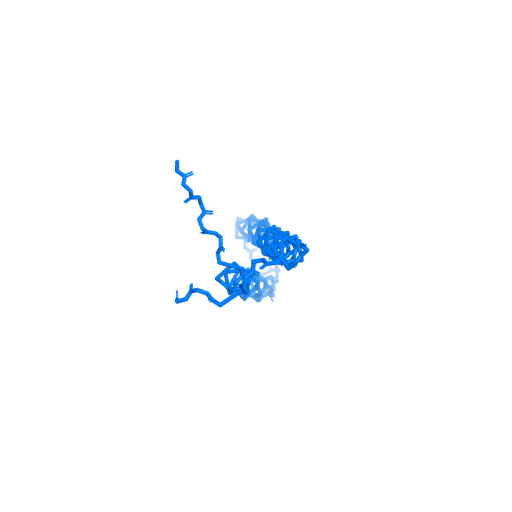tate):
------HHHHHHHHHHHHHHHHHHHHHHHHHH-S-GGGS-HHHHHHHHHHHHHHHHHHHHHHHHHHHHHHHHHHHHHHHHHHHHHHHHTT--S---